Protein AF-A0A5K1BGM6-F1 (afdb_monomer)

Structure (mmCIF, N/CA/C/O backbone):
data_AF-A0A5K1BGM6-F1
#
_entry.id   AF-A0A5K1BGM6-F1
#
loop_
_atom_site.group_PDB
_atom_site.id
_atom_site.type_symbol
_atom_site.label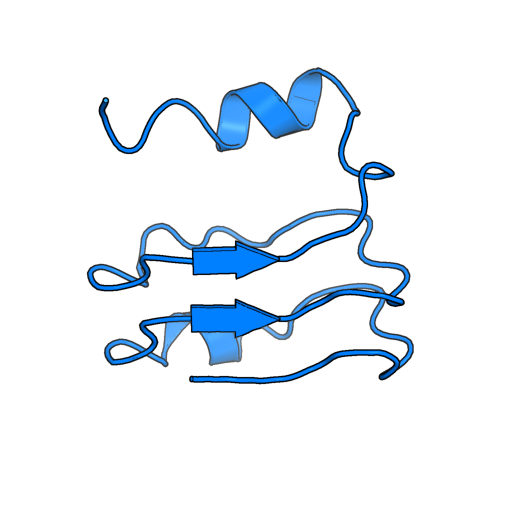_atom_id
_atom_site.label_alt_id
_atom_site.label_comp_id
_atom_site.label_asym_id
_atom_site.label_entity_id
_atom_site.label_seq_id
_atom_site.pdbx_PDB_ins_code
_atom_site.Cartn_x
_atom_site.Cartn_y
_atom_site.Cartn_z
_atom_site.occupancy
_atom_site.B_iso_or_equiv
_atom_site.auth_seq_id
_atom_site.auth_comp_id
_atom_site.auth_asym_id
_atom_site.auth_atom_id
_atom_site.pdbx_PDB_model_num
ATOM 1 N N . TYR A 1 1 ? -10.842 -3.506 2.672 1.00 92.00 1 TYR A N 1
ATOM 2 C CA . TYR A 1 1 ? -9.852 -4.321 1.936 1.00 92.00 1 TYR A CA 1
ATOM 3 C C . TYR A 1 1 ? -9.897 -3.939 0.459 1.00 92.00 1 TYR A C 1
ATOM 5 O O . TYR A 1 1 ? -10.995 -3.758 -0.054 1.00 92.00 1 TYR A O 1
ATOM 13 N N . LEU A 1 2 ? -8.750 -3.778 -0.205 1.00 92.56 2 LEU A N 1
ATOM 14 C CA . LEU A 1 2 ? -8.641 -3.502 -1.644 1.00 92.56 2 LEU A CA 1
ATOM 15 C C . LEU A 1 2 ? -7.589 -4.429 -2.258 1.00 92.56 2 LEU A C 1
ATOM 17 O O . LEU A 1 2 ? -6.448 -4.457 -1.801 1.00 92.56 2 LEU A O 1
ATOM 21 N N . ASN A 1 3 ? -7.976 -5.156 -3.303 1.00 93.00 3 ASN A N 1
ATOM 22 C CA . ASN A 1 3 ? -7.092 -6.042 -4.047 1.00 93.00 3 ASN A CA 1
ATOM 23 C C . ASN A 1 3 ? -6.879 -5.495 -5.458 1.00 93.00 3 ASN A C 1
ATOM 25 O O . ASN A 1 3 ? -7.819 -5.386 -6.241 1.00 93.00 3 ASN A O 1
ATOM 29 N N . LEU A 1 4 ? -5.637 -5.139 -5.753 1.00 91.75 4 LEU A N 1
ATOM 30 C CA . LEU A 1 4 ? -5.165 -4.684 -7.056 1.00 91.75 4 LEU A CA 1
ATOM 31 C C . LEU A 1 4 ? -4.113 -5.644 -7.613 1.00 91.75 4 LEU A C 1
ATOM 33 O O . LEU A 1 4 ? -3.316 -5.259 -8.468 1.00 91.75 4 LEU A O 1
ATOM 37 N N . ARG A 1 5 ? -4.065 -6.881 -7.124 1.00 91.81 5 ARG A N 1
ATOM 38 C CA . ARG A 1 5 ? -3.085 -7.873 -7.545 1.00 91.81 5 ARG A CA 1
ATOM 39 C C . ARG A 1 5 ? -3.193 -8.147 -9.048 1.00 91.81 5 ARG A C 1
ATOM 41 O O . ARG A 1 5 ? -4.297 -8.307 -9.559 1.00 91.81 5 ARG A O 1
ATOM 48 N N . ARG A 1 6 ? -2.052 -8.251 -9.744 1.00 92.00 6 ARG A N 1
ATOM 49 C CA . ARG A 1 6 ? -1.985 -8.565 -11.192 1.00 92.00 6 ARG A CA 1
ATOM 50 C C . ARG A 1 6 ? -2.773 -7.596 -12.084 1.00 92.00 6 ARG A C 1
ATOM 52 O O . ARG A 1 6 ? -3.300 -8.001 -13.115 1.00 92.00 6 ARG A O 1
ATOM 59 N N . THR A 1 7 ? -2.847 -6.318 -11.718 1.00 92.75 7 THR A N 1
ATOM 60 C CA . THR A 1 7 ? -3.543 -5.296 -12.526 1.00 92.75 7 THR A CA 1
ATOM 61 C C . THR A 1 7 ? -2.610 -4.554 -13.488 1.00 92.75 7 THR A C 1
ATOM 63 O O . THR A 1 7 ? -3.061 -3.710 -14.2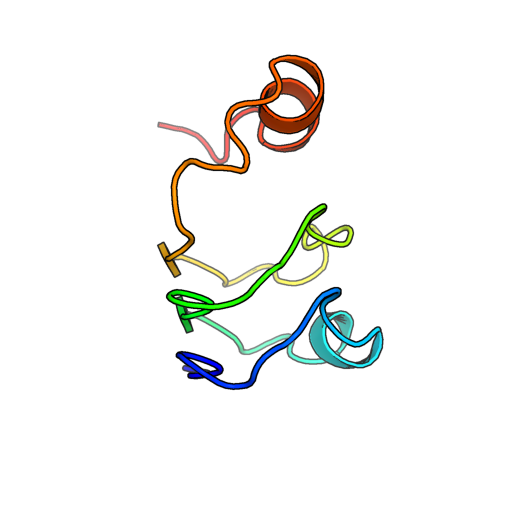55 1.00 92.75 7 THR A O 1
ATOM 66 N N . GLY A 1 8 ? -1.308 -4.868 -13.479 1.00 90.19 8 GLY A N 1
ATOM 67 C CA . GLY A 1 8 ? -0.315 -4.229 -14.348 1.00 90.19 8 GLY A CA 1
ATOM 68 C C . GLY A 1 8 ? -0.016 -2.780 -13.956 1.00 90.19 8 GLY A C 1
ATOM 69 O O . GLY A 1 8 ? 0.517 -2.014 -14.759 1.00 90.19 8 GLY A O 1
ATOM 70 N N . LEU A 1 9 ? -0.365 -2.379 -12.730 1.00 88.56 9 LEU A N 1
ATOM 71 C CA . LEU A 1 9 ? -0.168 -1.009 -12.272 1.00 88.56 9 LEU A CA 1
ATOM 72 C C . LEU A 1 9 ? 1.322 -0.688 -12.159 1.00 88.56 9 LEU A C 1
ATOM 74 O O . LEU A 1 9 ? 2.080 -1.424 -11.536 1.00 88.56 9 LEU A O 1
ATOM 78 N N . ARG A 1 10 ? 1.722 0.462 -12.706 1.00 88.19 10 ARG A N 1
ATOM 79 C CA . ARG A 1 10 ? 3.050 1.057 -12.468 1.00 88.19 10 ARG A CA 1
ATOM 80 C C . ARG A 1 10 ? 3.065 2.044 -11.308 1.00 88.19 10 ARG A C 1
ATOM 82 O O . ARG A 1 10 ? 4.099 2.322 -10.711 1.00 88.19 10 ARG A O 1
ATOM 89 N N . ARG A 1 11 ? 1.898 2.605 -10.997 1.00 87.44 11 ARG A N 1
ATOM 90 C CA . ARG A 1 11 ? 1.676 3.555 -9.906 1.00 87.44 11 ARG A CA 1
ATOM 91 C C . ARG A 1 11 ? 0.293 3.322 -9.330 1.00 87.44 11 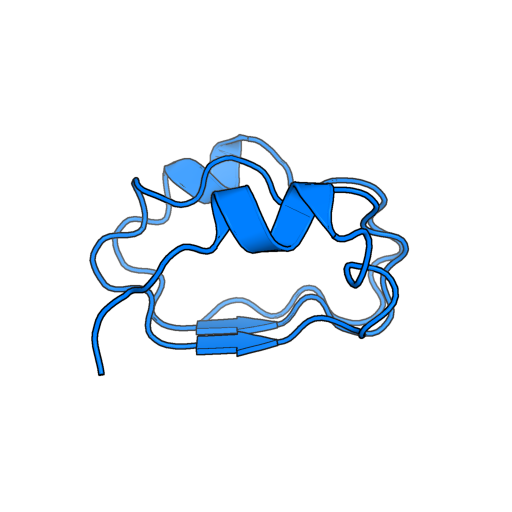ARG A C 1
ATOM 93 O O . ARG A 1 11 ? -0.634 2.973 -10.059 1.00 87.44 11 ARG A O 1
ATOM 100 N N . LEU A 1 12 ? 0.147 3.568 -8.034 1.00 87.94 12 LEU A N 1
ATOM 101 C CA . LEU A 1 12 ? -1.172 3.619 -7.420 1.00 87.94 12 LEU A CA 1
ATOM 102 C C . LEU A 1 12 ? -1.860 4.949 -7.754 1.00 87.94 12 LEU A C 1
ATOM 104 O O . LEU A 1 12 ? -1.233 6.010 -7.665 1.00 87.94 12 LEU A O 1
ATOM 108 N N . PRO A 1 13 ? -3.148 4.922 -8.117 1.00 85.38 13 PRO A N 1
ATOM 109 C CA . PRO A 1 13 ? -3.888 6.127 -8.450 1.00 85.38 13 PRO A CA 1
ATOM 110 C C . PRO A 1 13 ? -4.107 7.010 -7.213 1.00 85.38 13 PRO A C 1
ATOM 112 O O . PRO A 1 13 ? -4.301 6.527 -6.097 1.00 85.38 13 PRO A O 1
ATOM 115 N N . ALA A 1 14 ? -4.127 8.332 -7.407 1.00 84.75 14 ALA A N 1
ATOM 116 C CA . ALA A 1 14 ? -4.188 9.303 -6.310 1.00 84.75 14 ALA A CA 1
ATOM 117 C C . ALA A 1 14 ? -5.448 9.181 -5.433 1.00 84.75 14 ALA A C 1
ATOM 119 O O . ALA A 1 14 ? -5.415 9.557 -4.259 1.00 84.75 14 ALA A O 1
ATOM 120 N N . PHE A 1 15 ? -6.543 8.628 -5.973 1.00 85.38 15 PHE A N 1
ATOM 121 C CA . PHE A 1 15 ? -7.774 8.406 -5.215 1.00 85.38 15 PHE A CA 1
ATOM 122 C C . PHE A 1 15 ? -7.587 7.426 -4.056 1.00 85.38 15 PHE A C 1
ATOM 124 O O . PHE A 1 15 ? -8.386 7.468 -3.124 1.00 85.38 15 PHE A O 1
ATOM 131 N N . ILE A 1 16 ? -6.534 6.595 -4.063 1.00 88.19 16 ILE A N 1
ATOM 132 C CA . ILE A 1 16 ? -6.286 5.645 -2.976 1.00 88.19 16 ILE A CA 1
ATOM 133 C C . ILE A 1 16 ? -6.175 6.364 -1.629 1.00 88.19 16 ILE A C 1
ATOM 135 O O . ILE A 1 16 ? -6.655 5.848 -0.631 1.00 88.19 16 ILE A O 1
ATOM 139 N N . LYS A 1 17 ? -5.686 7.616 -1.623 1.00 84.12 17 LYS A N 1
ATOM 140 C CA . LYS A 1 17 ? -5.583 8.493 -0.443 1.00 84.12 17 LYS A CA 1
ATOM 141 C C . LYS A 1 17 ? -6.931 8.881 0.178 1.00 84.12 17 LYS A C 1
ATOM 143 O O . LYS A 1 17 ? -6.944 9.368 1.305 1.00 84.12 17 LYS A O 1
ATOM 148 N N . LYS A 1 18 ? -8.037 8.723 -0.558 1.00 88.56 18 LYS A N 1
ATOM 149 C CA . LYS A 1 18 ? -9.407 8.991 -0.089 1.00 88.56 18 LYS A CA 1
ATOM 150 C C . L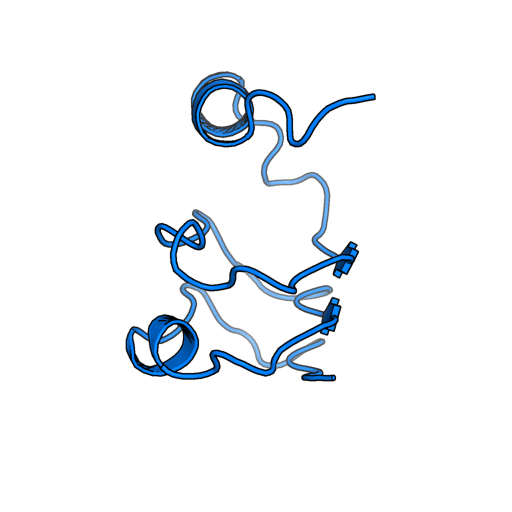YS A 1 18 ? -10.037 7.775 0.591 1.00 88.56 18 LYS A C 1
ATOM 152 O O . LYS A 1 18 ? -11.107 7.895 1.180 1.00 88.56 18 LYS A O 1
ATOM 157 N N . LEU A 1 19 ? -9.402 6.604 0.514 1.00 90.62 19 LEU A N 1
ATOM 158 C CA . LEU A 1 19 ? -9.910 5.377 1.120 1.00 90.62 19 LEU A CA 1
ATOM 159 C C . LEU A 1 19 ? -9.575 5.349 2.618 1.00 90.62 19 LEU A C 1
ATOM 161 O O . LEU A 1 19 ? -8.797 4.523 3.083 1.00 90.62 19 LEU A O 1
ATOM 165 N N . HIS A 1 20 ? -10.161 6.270 3.385 1.00 88.75 20 HIS A N 1
ATOM 166 C CA . HIS A 1 20 ? -9.882 6.433 4.818 1.00 88.75 20 HIS A CA 1
ATOM 167 C C . HIS A 1 20 ? -10.218 5.197 5.658 1.00 88.75 20 HIS A C 1
ATOM 169 O O . HIS A 1 20 ? -9.631 5.024 6.719 1.00 88.75 20 HIS A O 1
ATOM 175 N N . ASN A 1 21 ? -11.095 4.328 5.148 1.00 91.81 21 ASN A N 1
ATOM 176 C CA . ASN A 1 21 ? -11.492 3.073 5.783 1.00 91.81 21 ASN A CA 1
ATOM 177 C C . ASN A 1 21 ? -10.722 1.852 5.237 1.00 91.81 21 ASN A C 1
ATOM 179 O O . ASN A 1 21 ? -11.160 0.710 5.380 1.00 91.81 21 ASN A O 1
ATOM 183 N N . LEU A 1 22 ? -9.610 2.065 4.527 1.00 93.31 22 LEU A N 1
ATOM 184 C CA . LEU A 1 22 ? -8.840 0.968 3.956 1.00 93.31 22 LEU A CA 1
ATOM 185 C C . LEU A 1 22 ? -7.943 0.322 5.012 1.00 93.31 22 LEU A C 1
ATOM 187 O O . LEU A 1 22 ? -6.937 0.897 5.401 1.00 93.31 22 LEU A O 1
ATOM 191 N N . GLU A 1 23 ? -8.281 -0.901 5.413 1.00 94.19 23 GLU A N 1
ATOM 192 C CA . GLU A 1 23 ? -7.485 -1.672 6.384 1.00 94.19 23 GLU A CA 1
ATOM 193 C C . GLU A 1 23 ? -6.381 -2.523 5.750 1.00 94.19 23 GLU A C 1
ATOM 195 O O . GLU A 1 23 ? -5.372 -2.824 6.383 1.00 94.19 23 GLU A O 1
ATOM 200 N N . ALA A 1 24 ? -6.555 -2.920 4.491 1.00 92.19 24 ALA A N 1
ATOM 201 C CA . ALA A 1 24 ? -5.634 -3.815 3.808 1.00 92.19 24 ALA A CA 1
ATOM 202 C C . ALA A 1 24 ? -5.595 -3.526 2.308 1.00 92.19 24 ALA A C 1
ATOM 204 O O . ALA A 1 24 ? -6.651 -3.368 1.683 1.00 92.19 24 ALA A O 1
ATOM 205 N N . LEU A 1 25 ? -4.383 -3.480 1.758 1.00 91.94 25 LEU A N 1
ATOM 206 C CA . LEU A 1 25 ? -4.083 -3.208 0.358 1.00 91.94 25 LEU A CA 1
ATOM 207 C C . LEU A 1 25 ? -3.162 -4.298 -0.203 1.00 91.94 25 LEU A C 1
ATOM 209 O O . LEU A 1 25 ? -2.018 -4.434 0.227 1.00 91.94 25 LEU A O 1
ATOM 213 N N . ASP A 1 26 ? -3.649 -5.051 -1.187 1.00 91.56 26 ASP A N 1
ATOM 214 C CA . ASP A 1 26 ? -2.844 -6.019 -1.934 1.00 91.56 26 ASP A CA 1
ATOM 215 C C . ASP A 1 26 ? -2.502 -5.457 -3.312 1.00 91.56 26 ASP A C 1
ATOM 217 O O . ASP A 1 26 ? -3.386 -5.208 -4.130 1.00 91.56 26 ASP A O 1
ATOM 221 N N . ILE A 1 27 ? -1.216 -5.235 -3.558 1.00 90.88 27 ILE A N 1
ATOM 222 C CA . ILE A 1 27 ? -0.689 -4.706 -4.818 1.00 90.88 27 ILE A CA 1
ATOM 223 C C . ILE A 1 27 ? 0.371 -5.631 -5.417 1.00 90.88 27 ILE A C 1
ATOM 225 O O . ILE A 1 27 ? 1.182 -5.200 -6.240 1.00 90.88 27 ILE A O 1
ATOM 229 N N . ARG A 1 28 ? 0.365 -6.906 -5.026 1.00 89.94 28 ARG A N 1
ATOM 230 C CA . ARG A 1 28 ? 1.269 -7.927 -5.561 1.00 89.94 28 ARG A CA 1
ATOM 231 C C . ARG A 1 28 ? 1.111 -8.101 -7.074 1.00 89.94 28 ARG A C 1
ATOM 233 O O . ARG A 1 28 ? 0.083 -7.782 -7.659 1.00 89.94 28 ARG A O 1
ATOM 240 N N . ASP A 1 29 ? 2.144 -8.633 -7.712 1.00 89.88 29 ASP A N 1
ATOM 241 C CA . ASP A 1 29 ? 2.220 -8.906 -9.148 1.00 89.88 29 ASP A CA 1
ATOM 242 C C . ASP A 1 29 ? 1.883 -7.677 -10.016 1.00 89.88 29 ASP A C 1
ATOM 244 O O . ASP A 1 29 ? 1.290 -7.782 -11.089 1.00 89.88 29 ASP A O 1
ATOM 248 N N . ASN A 1 30 ? 2.234 -6.491 -9.525 1.00 89.19 30 ASN A N 1
ATOM 249 C CA . ASN A 1 30 ? 2.225 -5.255 -10.292 1.00 89.19 30 ASN A CA 1
ATOM 250 C C . ASN A 1 30 ? 3.657 -4.787 -10.546 1.00 89.19 30 ASN A C 1
ATOM 252 O O . ASN A 1 30 ? 4.6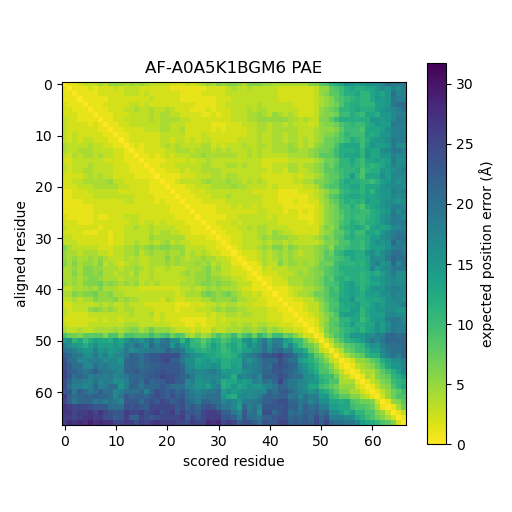12 -5.326 -9.995 1.00 89.19 30 ASN A O 1
ATOM 256 N N . GLN A 1 31 ? 3.793 -3.744 -11.357 1.00 88.19 31 GLN A N 1
ATOM 257 C CA . GLN A 1 31 ? 5.066 -3.107 -11.691 1.00 88.19 31 GLN A CA 1
ATOM 258 C C . GLN A 1 31 ? 5.215 -1.788 -10.918 1.00 88.19 31 GLN A C 1
ATOM 260 O O . GLN A 1 31 ? 5.675 -0.791 -11.467 1.00 88.19 31 GLN A O 1
ATOM 265 N N . ILE A 1 32 ? 4.735 -1.742 -9.669 1.00 84.88 32 ILE A N 1
ATOM 266 C CA . ILE A 1 32 ? 4.728 -0.507 -8.881 1.00 84.88 32 ILE A CA 1
ATOM 267 C C . ILE A 1 32 ? 6.158 -0.173 -8.476 1.00 84.88 32 ILE A C 1
ATOM 269 O O . ILE A 1 32 ? 6.741 -0.842 -7.631 1.00 84.88 32 ILE A O 1
ATOM 273 N N . GLU A 1 33 ? 6.689 0.891 -9.070 1.00 82.06 33 GLU A N 1
ATOM 274 C CA . GLU A 1 33 ? 8.043 1.387 -8.798 1.00 82.06 33 GLU A CA 1
ATOM 275 C C . GLU A 1 33 ? 8.109 2.154 -7.473 1.00 82.06 33 GLU A C 1
ATOM 277 O O . GLU A 1 33 ? 9.123 2.143 -6.782 1.00 82.06 33 GLU A O 1
ATOM 282 N N . ARG A 1 34 ? 7.027 2.864 -7.125 1.00 78.00 34 ARG A N 1
ATOM 283 C CA . ARG A 1 34 ? 6.940 3.694 -5.919 1.00 78.00 34 ARG A CA 1
ATOM 284 C C . ARG A 1 34 ? 5.540 3.662 -5.332 1.00 78.00 34 ARG A C 1
ATOM 286 O O . ARG A 1 34 ? 4.545 3.837 -6.044 1.00 78.00 34 ARG A O 1
ATOM 293 N N . LEU A 1 35 ? 5.471 3.516 -4.014 1.00 78.38 35 LEU A N 1
ATOM 294 C CA . L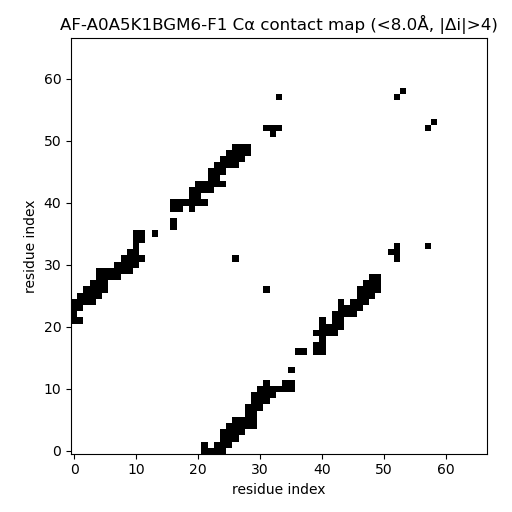EU A 1 35 ? 4.244 3.749 -3.268 1.00 78.38 35 LEU A CA 1
ATOM 295 C C . LEU A 1 35 ? 3.969 5.261 -3.190 1.00 78.38 35 LEU A C 1
ATOM 297 O O . LEU A 1 35 ? 4.889 6.044 -2.949 1.00 78.38 35 LEU A O 1
ATOM 301 N N . PRO A 1 36 ? 2.722 5.717 -3.400 1.00 80.12 36 PRO A N 1
ATOM 302 C CA . PRO A 1 36 ? 2.358 7.091 -3.100 1.00 80.12 36 PRO A CA 1
ATOM 303 C C . PRO A 1 36 ? 2.391 7.294 -1.583 1.00 80.12 36 PRO A C 1
ATOM 305 O O . PRO A 1 36 ? 2.295 6.337 -0.821 1.00 80.12 36 PRO A O 1
ATOM 308 N N . ASN A 1 37 ? 2.421 8.549 -1.133 1.00 80.56 37 ASN A N 1
ATOM 309 C CA . ASN A 1 37 ? 2.210 8.848 0.281 1.00 80.56 37 ASN A CA 1
ATOM 310 C C . ASN A 1 37 ? 0.857 8.262 0.744 1.00 80.56 37 ASN A C 1
ATOM 312 O O . ASN A 1 37 ? -0.211 8.734 0.329 1.00 80.56 37 ASN A O 1
ATOM 316 N N . ILE A 1 38 ? 0.938 7.232 1.586 1.00 81.00 38 ILE A N 1
ATOM 317 C CA . ILE A 1 38 ? -0.184 6.512 2.195 1.00 81.00 38 ILE A CA 1
ATOM 318 C C . ILE A 1 38 ? -0.451 6.953 3.640 1.00 81.00 38 ILE A C 1
ATOM 320 O O . ILE A 1 38 ? -1.337 6.400 4.280 1.00 81.00 38 ILE A O 1
ATOM 324 N N . SER A 1 39 ? 0.212 8.000 4.144 1.00 79.75 39 SER A N 1
ATOM 325 C CA . SER A 1 39 ? 0.054 8.497 5.523 1.00 79.75 39 SER A CA 1
ATOM 326 C C . SER A 1 39 ? -1.380 8.944 5.858 1.00 79.75 39 SER A C 1
ATOM 328 O O . SER A 1 39 ? -1.741 9.070 7.023 1.00 79.75 39 SER A O 1
ATOM 330 N N . LYS A 1 40 ? -2.231 9.178 4.845 1.00 82.12 40 LYS A N 1
ATOM 331 C CA . LYS A 1 40 ? -3.665 9.486 5.025 1.00 82.12 40 LYS A CA 1
ATOM 332 C C . LYS A 1 40 ? -4.542 8.254 5.290 1.00 82.12 40 LYS A C 1
ATOM 334 O O . LYS A 1 40 ? -5.710 8.412 5.652 1.00 82.12 40 LYS A O 1
ATOM 339 N N . LEU A 1 41 ? -4.006 7.048 5.113 1.00 87.38 41 LEU A N 1
ATOM 340 C CA . LEU A 1 41 ? -4.698 5.780 5.344 1.00 87.38 41 LEU A CA 1
ATOM 341 C C . LEU A 1 41 ? -4.522 5.364 6.806 1.00 87.38 41 LEU A C 1
ATOM 343 O O . LEU A 1 41 ? -3.812 4.419 7.126 1.00 87.38 41 LEU A O 1
ATOM 347 N N . ARG A 1 42 ? -5.159 6.122 7.705 1.00 85.50 42 ARG A N 1
ATOM 348 C CA . ARG A 1 42 ? -4.924 6.055 9.159 1.00 85.50 42 ARG A CA 1
ATOM 349 C C . ARG A 1 42 ? -5.229 4.698 9.794 1.00 85.50 42 ARG A C 1
ATOM 351 O O . ARG A 1 42 ? -4.712 4.425 10.868 1.00 85.50 42 ARG A O 1
ATOM 358 N N . ILE A 1 43 ? -6.078 3.887 9.166 1.00 90.62 43 ILE A N 1
ATOM 359 C CA . ILE A 1 43 ? -6.442 2.557 9.668 1.00 90.62 43 ILE A CA 1
ATOM 360 C C . ILE A 1 43 ? -5.833 1.418 8.845 1.00 90.62 43 ILE A C 1
ATOM 362 O O . ILE A 1 43 ? -6.201 0.265 9.053 1.00 90.62 43 ILE A O 1
ATOM 366 N N . LEU A 1 44 ? -4.933 1.721 7.904 1.00 89.81 44 LEU A N 1
ATOM 367 C CA . LEU A 1 44 ? -4.266 0.711 7.089 1.00 89.81 44 LEU A CA 1
ATOM 368 C C . LEU A 1 44 ? -3.328 -0.116 7.964 1.00 89.81 44 LEU A C 1
ATOM 370 O O . LEU A 1 44 ? -2.414 0.417 8.584 1.00 89.81 44 LEU A O 1
ATOM 374 N N . ARG A 1 45 ? -3.570 -1.424 8.001 1.00 90.75 45 ARG A N 1
ATOM 375 C CA . ARG A 1 45 ? -2.827 -2.394 8.815 1.00 90.75 45 ARG A CA 1
ATOM 376 C C . ARG A 1 45 ? -1.911 -3.261 7.967 1.00 90.75 45 ARG A C 1
ATOM 378 O O . ARG A 1 45 ? -0.839 -3.638 8.417 1.00 90.75 45 ARG A O 1
ATOM 385 N N . TYR A 1 46 ? -2.334 -3.573 6.741 1.00 87.75 46 TYR A N 1
ATOM 386 C CA . TYR A 1 46 ? -1.622 -4.510 5.878 1.00 87.75 46 TYR A CA 1
ATOM 387 C C . TYR A 1 46 ? -1.403 -3.938 4.482 1.00 87.75 46 TYR A C 1
ATOM 389 O O . TYR A 1 46 ? -2.350 -3.547 3.795 1.00 87.75 46 TYR A O 1
ATOM 397 N N . VAL A 1 47 ? -0.151 -3.955 4.033 1.00 87.00 47 VAL A N 1
ATOM 398 C CA . VAL A 1 47 ? 0.219 -3.692 2.641 1.00 87.00 47 VAL A CA 1
ATOM 399 C C . VAL A 1 47 ? 1.017 -4.881 2.138 1.00 87.00 47 VAL A C 1
ATOM 401 O O . VAL A 1 47 ? 2.044 -5.228 2.714 1.00 87.00 47 VAL A O 1
ATOM 404 N N . SER A 1 48 ? 0.542 -5.516 1.070 1.00 88.50 48 SER A N 1
ATOM 405 C CA . SER A 1 48 ? 1.258 -6.609 0.415 1.00 88.50 48 SER A CA 1
ATOM 406 C C . SER A 1 48 ? 1.778 -6.134 -0.936 1.00 88.50 48 SER A C 1
ATOM 408 O O . SER A 1 48 ? 0.994 -5.798 -1.822 1.00 88.50 48 SER A O 1
ATOM 410 N N . ALA A 1 49 ? 3.099 -6.087 -1.084 1.00 84.44 49 ALA A N 1
ATOM 411 C CA . ALA A 1 49 ? 3.800 -5.672 -2.295 1.00 84.44 49 ALA A CA 1
ATOM 412 C C . ALA A 1 49 ? 5.024 -6.576 -2.517 1.00 84.44 49 ALA A C 1
ATOM 414 O O . ALA A 1 49 ? 5.571 -7.104 -1.550 1.00 84.44 49 ALA A O 1
ATOM 415 N N . TYR A 1 50 ? 5.456 -6.774 -3.768 1.00 73.38 50 TYR A N 1
ATOM 416 C CA . TYR A 1 50 ? 6.702 -7.507 -4.032 1.00 73.38 50 TYR A CA 1
ATOM 417 C C . TYR A 1 50 ? 7.936 -6.659 -3.713 1.00 73.38 50 TYR A C 1
ATOM 419 O O . TYR A 1 50 ? 7.946 -5.439 -3.878 1.00 73.38 50 TYR A O 1
ATOM 427 N N . SER A 1 51 ? 9.003 -7.347 -3.320 1.00 57.28 51 SER A N 1
ATOM 428 C CA . SER A 1 51 ? 10.298 -6.826 -2.879 1.00 57.28 51 SER A CA 1
ATOM 429 C C . SER A 1 51 ? 11.134 -6.129 -3.959 1.00 57.28 51 SER A C 1
ATOM 431 O O . SER A 1 51 ? 12.304 -5.875 -3.721 1.00 57.28 51 SER A O 1
ATOM 433 N N . HIS A 1 52 ? 10.586 -5.762 -5.121 1.00 49.06 52 HIS A N 1
ATOM 434 C CA . HIS A 1 52 ? 11.274 -4.836 -6.040 1.00 49.06 52 HIS A CA 1
ATOM 435 C C . HIS A 1 52 ? 11.281 -3.393 -5.503 1.00 49.06 52 HIS A C 1
ATOM 437 O O . HIS A 1 52 ? 12.028 -2.555 -5.989 1.00 49.06 52 HIS A O 1
ATOM 443 N N . LEU A 1 53 ? 10.491 -3.126 -4.455 1.00 53.00 53 LEU A N 1
ATOM 444 C CA . LEU A 1 53 ? 10.511 -1.899 -3.652 1.00 53.00 53 LEU A CA 1
ATOM 445 C C . LEU A 1 53 ? 11.69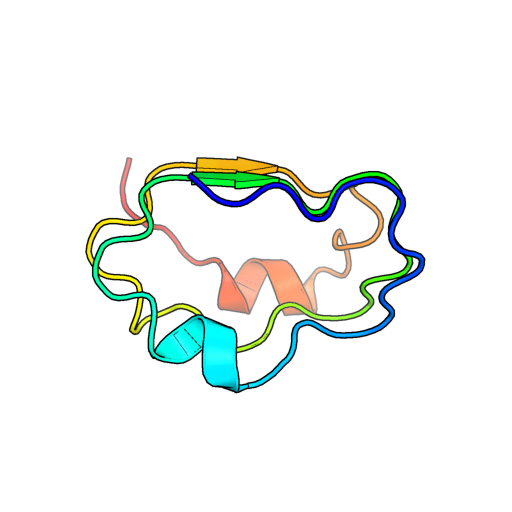1 -1.840 -2.650 1.00 53.00 53 LEU A C 1
ATOM 447 O O . LEU A 1 53 ? 11.689 -0.980 -1.777 1.00 53.00 53 LEU A O 1
ATOM 451 N N . THR A 1 54 ? 12.678 -2.743 -2.744 1.00 48.78 54 THR A N 1
ATOM 452 C CA . THR A 1 54 ? 13.874 -2.807 -1.869 1.00 48.78 54 THR A CA 1
ATO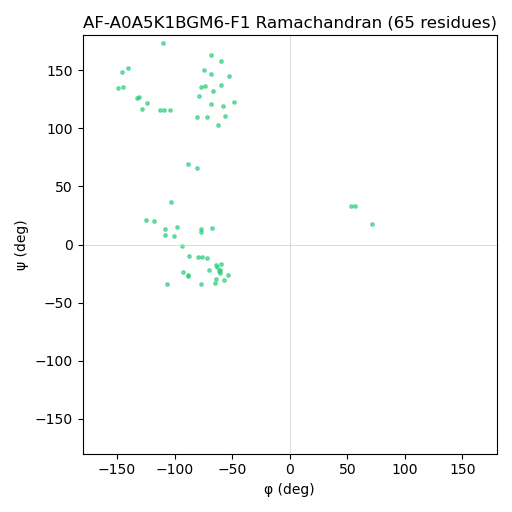M 453 C C . THR A 1 54 ? 14.943 -1.763 -2.190 1.00 48.78 54 THR A C 1
ATOM 455 O O . THR A 1 54 ? 16.054 -1.849 -1.672 1.00 48.78 54 THR A O 1
ATOM 458 N N . ASP A 1 55 ? 14.623 -0.753 -3.001 1.00 51.78 55 ASP A N 1
ATOM 459 C CA . ASP A 1 55 ? 15.481 0.420 -3.116 1.00 51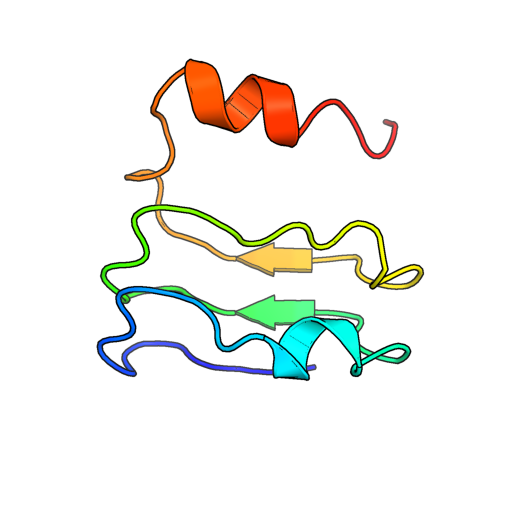.78 55 ASP A CA 1
ATOM 460 C C . ASP A 1 55 ? 15.631 1.043 -1.708 1.00 51.78 55 ASP A C 1
ATOM 462 O O . ASP A 1 55 ? 14.613 1.395 -1.095 1.00 51.78 55 ASP A O 1
ATOM 466 N N . PRO A 1 56 ? 16.854 1.142 -1.150 1.00 50.91 56 PRO A N 1
ATOM 467 C CA . PRO A 1 56 ? 17.081 1.605 0.222 1.00 50.91 56 PRO A CA 1
ATOM 468 C C . PRO A 1 56 ? 16.441 2.969 0.508 1.00 50.91 56 PRO A C 1
ATOM 470 O O . PRO A 1 56 ? 16.053 3.250 1.639 1.00 50.91 56 PRO A O 1
ATOM 473 N N . PHE A 1 57 ? 16.257 3.790 -0.531 1.00 54.38 57 PHE A N 1
ATOM 474 C CA . PHE A 1 57 ? 15.623 5.103 -0.445 1.00 54.38 57 PHE A CA 1
ATOM 475 C C . PHE A 1 57 ? 14.104 5.041 -0.177 1.00 54.38 57 PHE A C 1
ATOM 477 O O . PHE A 1 57 ? 13.510 6.003 0.308 1.00 54.38 57 PHE A O 1
ATOM 484 N N . ILE A 1 58 ? 13.449 3.916 -0.484 1.00 52.12 58 ILE A N 1
ATOM 485 C CA . ILE A 1 58 ? 12.005 3.710 -0.284 1.00 52.12 58 ILE A CA 1
ATOM 486 C C . ILE A 1 58 ? 11.701 3.155 1.114 1.00 52.12 58 ILE A C 1
ATOM 488 O O . ILE A 1 58 ? 10.637 3.445 1.660 1.00 52.12 58 ILE A O 1
ATOM 492 N N . LEU A 1 59 ? 12.640 2.432 1.733 1.00 50.44 59 LEU A N 1
ATOM 493 C CA . LEU A 1 59 ? 12.523 2.001 3.133 1.00 50.44 59 LEU A CA 1
ATOM 494 C C . LEU A 1 59 ? 12.501 3.197 4.099 1.00 50.44 59 LEU A C 1
ATOM 496 O O . LEU A 1 59 ? 11.803 3.154 5.108 1.00 50.44 59 LEU A O 1
ATOM 500 N N . ASP A 1 60 ? 13.163 4.298 3.739 1.00 55.53 60 ASP A N 1
ATOM 501 C CA . ASP A 1 60 ? 13.156 5.551 4.505 1.00 55.53 60 ASP A CA 1
ATOM 502 C C . ASP A 1 60 ? 11.753 6.202 4.553 1.00 55.53 60 ASP A C 1
ATOM 504 O O . ASP A 1 60 ? 11.327 6.741 5.575 1.00 55.53 60 ASP A O 1
ATOM 508 N N . GLN A 1 61 ? 10.966 6.040 3.477 1.00 50.97 61 GLN A N 1
ATOM 509 C CA . GLN A 1 61 ? 9.554 6.459 3.394 1.00 50.97 61 GLN A CA 1
ATOM 510 C C . GLN A 1 61 ? 8.596 5.523 4.155 1.00 50.97 61 GLN A C 1
ATOM 512 O O . GLN A 1 61 ? 7.414 5.845 4.302 1.00 50.97 61 GLN A O 1
ATOM 517 N N . LEU A 1 62 ? 9.085 4.364 4.605 1.00 53.06 62 LEU A N 1
ATOM 518 C CA . LEU A 1 62 ? 8.350 3.362 5.382 1.00 53.06 62 LEU A CA 1
ATOM 519 C C . LEU A 1 62 ? 8.804 3.301 6.853 1.00 53.06 62 LEU A C 1
ATOM 521 O O . LEU A 1 62 ? 8.430 2.365 7.560 1.00 53.06 62 LEU A O 1
ATOM 525 N N . SER A 1 63 ? 9.575 4.286 7.331 1.00 44.41 63 SER A N 1
ATOM 526 C CA . SER A 1 63 ? 9.958 4.395 8.746 1.00 44.41 63 SER A CA 1
ATOM 527 C C . SER A 1 63 ? 8.729 4.354 9.684 1.00 44.41 63 SER A C 1
ATOM 529 O O . SER A 1 63 ? 7.622 4.757 9.314 1.00 44.41 63 SER A O 1
ATOM 531 N N . PRO A 1 64 ? 8.879 3.739 10.870 1.00 46.91 64 PRO A N 1
ATOM 532 C CA . PRO A 1 64 ? 8.025 2.635 11.285 1.00 46.91 64 PRO A CA 1
ATOM 533 C C . PRO A 1 64 ? 6.661 3.101 11.786 1.00 46.91 64 PRO A C 1
ATOM 535 O O . PRO A 1 64 ? 6.545 3.871 12.741 1.00 46.91 64 PRO A O 1
ATOM 538 N N . ILE A 1 65 ? 5.606 2.518 11.217 1.00 46.03 65 ILE A N 1
ATOM 539 C CA . ILE A 1 65 ? 4.399 2.253 11.999 1.00 46.03 65 ILE A CA 1
ATOM 540 C C . ILE A 1 65 ? 4.862 1.282 13.087 1.00 46.03 65 ILE A C 1
ATOM 542 O O . ILE A 1 65 ? 5.157 0.129 12.791 1.00 46.03 65 ILE A O 1
ATOM 546 N N . GLY A 1 66 ? 5.052 1.809 14.296 1.00 44.03 66 GLY A N 1
ATOM 547 C CA . GLY A 1 66 ? 5.723 1.122 15.390 1.00 44.03 66 GLY A CA 1
ATOM 548 C C . GLY A 1 66 ? 5.231 -0.304 15.626 1.00 44.03 66 GLY A C 1
ATOM 549 O O . GLY A 1 66 ? 4.053 -0.526 15.904 1.00 44.03 66 GLY A O 1
ATOM 550 N N . MET A 1 67 ? 6.176 -1.237 15.552 1.00 35.94 67 MET A N 1
ATOM 551 C CA . MET A 1 67 ? 6.589 -2.104 16.657 1.00 35.94 67 MET A CA 1
ATOM 552 C C . MET A 1 67 ? 8.046 -2.498 16.448 1.00 35.94 67 MET A C 1
ATOM 554 O O . MET A 1 67 ? 8.403 -2.793 15.286 1.00 35.94 67 MET A O 1
#

Sequence (67 aa):
YLNLRRTGLRRLPAFIKKLHNLEALDIRDNQIERLPNISKLRILRYVSAYSHLTDPFILDQLSPIGM

Organism: NCBI:txid210225

Radius of gyration: 11.47 Å; Cα contacts (8 Å, |Δi|>4): 96; chains: 1; bounding box: 29×18×31 Å

Foldseek 3Di:
DDECALVQDCADDPCLLVPLVAQEYEHENYNHQAYDLNVSNVNHNYYHYDCNCVPVVRVVSCPDPDD

Mean predicted aligned error: 8.15 Å

InterPro domains:
  IPR001611 Leucine-rich repeat [PS51450] (21-42)
  IPR032675 Leucine-rich repeat domain superfamily [G3DSA:3.80.10.10] (1-65)

pLDDT: mean 77.96, std 17.15, range [35.94, 94.19]

Solvent-accessible surface area (backbone atoms only — not comparable to full-atom values): 4136 Å² total; per-residue (Å²): 104,47,80,49,55,65,66,67,38,52,56,72,62,78,67,62,53,70,41,51,81,33,36,31,42,34,45,31,71,38,58,52,74,52,83,65,87,54,83,58,31,77,55,51,76,45,78,44,66,62,76,83,52,66,50,73,78,50,51,65,80,57,63,72,82,83,128

Nearest PDB structures (foldseek):
  4tzh-assembly2_B  TM=9.801E-01  e=4.861E-03  Leptospira interrogans
  4fcg-assembly1_A  TM=8.534E-01  e=3.296E-01  Xanthomonas euvesicatoria pv. vesicatoria str. 85-10
  4bv4-assembly1_R  TM=8.227E-01  e=3.524E-01  Drosophila melanogaster
  4lxr-assembly1_A  TM=8.171E-01  e=5.629E-01  Drosophila melanogaster
  4ezg-assembly1_B  TM=8.335E-01  e=6.881E-01  Listeria monocytogenes ATCC 19115

Secondary structure (DSSP, 8-state):
-EE-TTS--SB--GGGGG-TT--EEE-TTS---B----TT-TT--EEE--GGG--HHHHGGG--S--